Protein AF-A0A7Y8LGG7-F1 (afdb_monomer)

Radius of gyration: 22.09 Å; Cα contacts (8 Å, |Δi|>4): 119; chains: 1; bounding box: 55×35×47 Å

Secondary structure (DSSP, 8-state):
---SHHHHHHHHHHHHHHHHHHHHHHHHHTT--TT-HHHHHHHHHHHHHHHTGGGTTS--GGGS--------HHHHHHHHHHH-THHHHTT-EEEEEEETTTTEEEEEEEETTEEEEEEEEHHHHHHHHTTSSHHHHHHHHHHHHHHHHHHTT-

Solvent-accessible surface area (backbone atoms only — not comparable to full-atom values): 9074 Å² total; per-residue (Å²): 140,91,88,66,69,68,62,56,53,53,54,52,52,54,52,53,51,52,25,52,53,43,15,51,51,45,36,57,75,66,69,61,59,82,92,39,64,66,59,29,40,55,53,20,43,52,54,51,51,60,72,49,52,90,51,86,82,65,69,56,84,94,52,71,62,86,60,83,72,82,70,46,69,66,56,55,48,50,51,51,46,70,76,42,50,61,44,63,77,67,67,38,47,76,48,71,46,81,38,76,93,76,52,22,32,41,38,35,42,34,48,93,94,48,72,52,77,50,79,42,44,52,70,52,49,60,38,24,78,73,70,69,51,39,61,65,59,48,50,53,53,51,52,53,52,54,58,45,62,60,58,78,72,108

pLDDT: mean 78.54, std 16.61, range [35.06, 95.69]

Structure (mmCIF, N/CA/C/O backbone):
data_AF-A0A7Y8LGG7-F1
#
_entry.id   AF-A0A7Y8LGG7-F1
#
loop_
_atom_site.group_PDB
_atom_site.id
_atom_site.type_symbol
_atom_site.label_atom_id
_atom_site.label_alt_id
_atom_site.label_comp_id
_atom_site.label_asym_id
_atom_site.label_entity_id
_atom_site.label_seq_id
_atom_site.pdbx_PDB_ins_code
_atom_site.Cartn_x
_atom_site.Cartn_y
_atom_site.Cartn_z
_atom_site.occupancy
_atom_site.B_iso_or_equiv
_atom_site.auth_seq_id
_atom_site.auth_comp_id
_atom_site.auth_asym_id
_atom_site.auth_atom_id
_atom_site.pdbx_PDB_model_num
ATOM 1 N N . MET A 1 1 ? 29.308 -13.283 16.057 1.00 35.06 1 MET A N 1
ATOM 2 C CA . MET A 1 1 ? 30.108 -12.733 14.935 1.00 35.06 1 MET A CA 1
ATOM 3 C C . MET A 1 1 ? 29.172 -12.112 13.875 1.00 35.06 1 MET A C 1
ATOM 5 O O . MET A 1 1 ? 28.592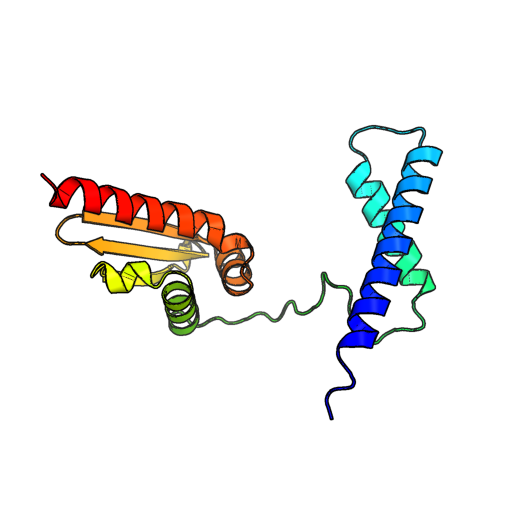 -12.848 13.094 1.00 35.06 1 MET A O 1
ATOM 9 N N . LYS A 1 2 ? 28.933 -10.785 13.860 1.00 48.00 2 LYS A N 1
ATOM 10 C CA . LYS A 1 2 ? 28.035 -10.099 12.888 1.00 48.00 2 LYS A CA 1
ATOM 11 C C . LYS A 1 2 ? 28.842 -9.250 11.882 1.00 48.00 2 LYS A C 1
ATOM 13 O O . LYS A 1 2 ? 28.799 -8.029 11.944 1.00 48.00 2 LYS A O 1
ATOM 18 N N . LYS A 1 3 ? 29.599 -9.871 10.968 1.00 44.81 3 LYS A N 1
ATOM 19 C CA . LYS A 1 3 ? 30.492 -9.159 10.015 1.00 44.81 3 LYS A CA 1
ATOM 20 C C . LYS A 1 3 ? 30.048 -9.203 8.533 1.00 44.81 3 LYS A C 1
ATOM 22 O O . LYS A 1 3 ? 30.873 -9.009 7.655 1.00 44.81 3 LYS A O 1
ATOM 27 N N . GLY A 1 4 ? 28.761 -9.435 8.237 1.00 47.91 4 GLY A N 1
ATOM 28 C CA . GLY A 1 4 ? 28.276 -9.599 6.846 1.00 47.91 4 GLY A CA 1
ATOM 29 C C . GLY A 1 4 ? 27.360 -8.500 6.282 1.00 47.91 4 GLY A C 1
ATOM 30 O O . GLY A 1 4 ? 27.307 -8.314 5.073 1.00 47.91 4 GLY A O 1
ATOM 31 N N . LYS A 1 5 ? 26.630 -7.750 7.122 1.00 46.19 5 LYS A N 1
ATOM 32 C CA . LYS A 1 5 ? 25.581 -6.820 6.641 1.00 46.19 5 LYS A CA 1
ATOM 33 C C . LYS A 1 5 ? 26.113 -5.456 6.166 1.00 46.19 5 LYS A C 1
ATOM 35 O O . LYS A 1 5 ? 25.501 -4.839 5.306 1.00 46.19 5 LYS A O 1
ATOM 40 N N . SER A 1 6 ? 27.257 -5.002 6.686 1.00 53.94 6 SER A N 1
ATOM 41 C CA . SER A 1 6 ? 27.814 -3.661 6.410 1.00 53.94 6 SER A CA 1
ATOM 42 C C . SER A 1 6 ? 28.443 -3.529 5.010 1.00 53.94 6 SER A C 1
ATOM 44 O O . SER A 1 6 ? 28.277 -2.513 4.338 1.00 53.94 6 SER A O 1
ATOM 46 N N . SER A 1 7 ? 29.104 -4.579 4.513 1.00 57.44 7 SER A N 1
ATOM 47 C CA . SER A 1 7 ? 29.771 -4.575 3.201 1.00 57.44 7 SER A CA 1
ATOM 48 C C . SER A 1 7 ? 28.789 -4.597 2.024 1.00 57.44 7 SER A C 1
ATOM 50 O O . SER A 1 7 ? 29.027 -3.947 1.009 1.00 57.44 7 SER A O 1
ATOM 52 N N . ILE A 1 8 ? 27.664 -5.299 2.174 1.00 57.19 8 ILE A N 1
ATOM 53 C CA . ILE A 1 8 ? 26.613 -5.395 1.151 1.00 57.19 8 ILE A CA 1
ATOM 54 C C . ILE A 1 8 ? 25.903 -4.047 0.971 1.00 57.19 8 ILE A C 1
ATOM 56 O O . ILE A 1 8 ? 25.657 -3.630 -0.158 1.00 57.19 8 ILE A O 1
ATOM 60 N N . VAL A 1 9 ? 25.617 -3.339 2.071 1.00 58.78 9 VAL A N 1
ATOM 61 C CA . VAL A 1 9 ? 24.985 -2.009 2.026 1.00 58.78 9 VAL A CA 1
ATOM 62 C C . VAL A 1 9 ? 25.894 -0.998 1.326 1.00 58.78 9 VAL A C 1
ATOM 64 O O . VAL A 1 9 ? 25.429 -0.286 0.441 1.00 58.78 9 VAL A O 1
ATOM 67 N N . ARG A 1 10 ? 27.198 -0.990 1.644 1.00 60.66 10 ARG A N 1
ATOM 68 C CA . ARG A 1 10 ? 28.176 -0.127 0.958 1.00 60.66 10 ARG A CA 1
ATOM 69 C C . ARG A 1 10 ? 28.253 -0.410 -0.541 1.00 60.66 10 ARG A C 1
ATOM 71 O O . ARG A 1 10 ? 28.208 0.523 -1.327 1.00 60.66 10 ARG A O 1
ATOM 78 N N . ARG A 1 11 ? 28.296 -1.684 -0.942 1.00 66.25 11 ARG A N 1
ATOM 79 C CA . ARG A 1 11 ? 28.324 -2.072 -2.362 1.00 66.25 11 ARG A CA 1
ATOM 80 C C . ARG A 1 11 ? 27.051 -1.662 -3.111 1.00 66.25 11 ARG A C 1
ATOM 82 O O . ARG A 1 11 ? 27.116 -1.261 -4.263 1.00 66.25 11 ARG A O 1
ATOM 89 N N . ARG A 1 12 ? 25.887 -1.739 -2.462 1.00 64.38 12 ARG A N 1
ATOM 90 C CA . ARG A 1 12 ? 24.621 -1.274 -3.050 1.00 64.38 12 ARG A CA 1
ATOM 91 C C . ARG A 1 12 ? 24.593 0.246 -3.223 1.00 64.38 12 ARG A C 1
ATOM 93 O O . ARG A 1 12 ? 24.078 0.726 -4.226 1.00 64.38 12 ARG A O 1
ATOM 100 N N . MET A 1 13 ? 25.147 0.982 -2.261 1.00 66.88 13 MET A N 1
ATOM 101 C CA . MET A 1 13 ? 25.302 2.433 -2.363 1.00 66.88 13 MET A CA 1
ATOM 102 C C . MET A 1 13 ? 26.239 2.813 -3.521 1.00 66.88 13 MET A C 1
ATOM 104 O O . MET A 1 13 ? 25.927 3.732 -4.264 1.00 66.88 13 MET A O 1
ATOM 108 N N . ASP A 1 14 ? 27.314 2.049 -3.731 1.00 80.12 14 ASP A N 1
ATOM 109 C CA . ASP A 1 14 ? 28.268 2.235 -4.834 1.00 80.12 14 ASP A CA 1
ATOM 110 C C . ASP A 1 14 ? 27.619 2.062 -6.223 1.00 80.12 14 ASP A C 1
ATOM 112 O O . ASP A 1 14 ? 27.733 2.934 -7.080 1.00 80.12 14 ASP A O 1
ATOM 116 N N . ILE A 1 15 ? 26.818 1.005 -6.409 1.00 84.81 15 ILE A N 1
ATOM 117 C CA . ILE A 1 15 ? 26.086 0.764 -7.668 1.00 84.81 15 ILE A CA 1
ATOM 118 C C . ILE A 1 15 ? 25.059 1.870 -7.941 1.00 84.81 15 ILE A C 1
ATOM 120 O O . ILE A 1 15 ? 24.983 2.386 -9.053 1.00 84.81 15 ILE A O 1
ATOM 124 N N . ASN A 1 16 ? 24.277 2.263 -6.933 1.00 85.25 16 ASN A N 1
ATOM 125 C CA . ASN A 1 16 ? 23.279 3.325 -7.094 1.00 85.25 16 ASN A CA 1
ATOM 126 C C . ASN A 1 16 ? 23.921 4.673 -7.457 1.00 85.25 16 ASN A C 1
ATOM 128 O O . ASN A 1 16 ? 23.350 5.440 -8.236 1.00 85.25 16 ASN A O 1
ATOM 132 N N . ASN A 1 17 ? 25.108 4.954 -6.918 1.00 89.44 17 ASN A N 1
ATOM 133 C CA . ASN A 1 17 ? 25.862 6.155 -7.259 1.00 89.44 17 ASN A CA 1
ATOM 134 C C . ASN A 1 17 ? 26.335 6.114 -8.720 1.00 89.44 17 ASN A C 1
ATOM 136 O O . ASN A 1 17 ? 26.236 7.125 -9.416 1.00 89.44 17 ASN A O 1
ATOM 140 N N . GLU A 1 18 ? 26.789 4.956 -9.213 1.00 90.38 18 GLU A N 1
ATOM 141 C CA . GLU A 1 18 ? 27.185 4.791 -10.618 1.00 90.38 18 GLU A CA 1
ATOM 142 C C . GLU A 1 18 ? 25.992 4.950 -11.573 1.00 90.38 18 GLU A C 1
ATOM 144 O O . GLU A 1 18 ? 26.107 5.653 -12.578 1.00 90.38 18 GLU A O 1
ATOM 149 N N . ILE A 1 19 ? 24.831 4.372 -11.234 1.00 92.00 19 ILE A N 1
ATOM 150 C CA . ILE A 1 19 ? 23.587 4.535 -12.008 1.00 92.00 19 ILE A CA 1
ATOM 151 C C . ILE A 1 19 ? 23.200 6.011 -12.073 1.00 92.00 19 ILE A C 1
ATOM 153 O O . ILE A 1 19 ? 22.979 6.533 -13.161 1.00 92.00 19 ILE A O 1
ATOM 157 N N . THR A 1 20 ? 23.188 6.697 -10.928 1.00 93.12 20 THR A N 1
ATOM 158 C CA . THR A 1 20 ? 22.857 8.129 -10.854 1.00 93.12 20 THR A CA 1
ATOM 159 C C . THR A 1 20 ? 23.777 8.960 -11.746 1.00 93.12 20 THR A C 1
ATOM 161 O O . THR A 1 20 ? 23.304 9.770 -12.542 1.00 93.12 20 THR A O 1
ATOM 164 N N . LYS A 1 21 ? 25.095 8.738 -11.656 1.00 95.06 21 LYS A N 1
ATOM 165 C CA . LYS A 1 21 ? 26.075 9.464 -12.471 1.00 95.06 21 LYS A CA 1
ATOM 166 C C . LYS A 1 21 ? 25.854 9.216 -13.963 1.00 95.06 21 LYS A C 1
ATOM 168 O O . LYS A 1 21 ? 25.856 10.157 -14.750 1.00 95.06 21 LYS A O 1
ATOM 173 N N . MET A 1 22 ? 25.631 7.965 -14.354 1.00 95.00 22 MET A N 1
ATOM 174 C CA . MET A 1 22 ? 25.427 7.614 -15.755 1.00 95.00 22 MET A CA 1
ATOM 175 C C . MET A 1 22 ? 24.096 8.137 -16.308 1.00 95.00 22 MET A C 1
ATOM 177 O O . MET A 1 22 ? 24.061 8.598 -17.446 1.00 95.00 22 MET A O 1
ATOM 181 N N . ALA A 1 23 ? 23.022 8.117 -15.517 1.00 95.38 23 ALA A N 1
ATOM 182 C CA . ALA A 1 23 ? 21.732 8.685 -15.904 1.00 95.38 23 ALA A CA 1
ATOM 183 C C . ALA A 1 23 ? 21.848 10.196 -16.153 1.00 95.38 23 ALA A C 1
ATOM 185 O O . ALA A 1 23 ? 21.321 10.702 -17.143 1.00 95.38 23 ALA A O 1
ATOM 186 N N . TYR A 1 24 ? 22.608 10.898 -15.307 1.00 94.81 24 TYR A N 1
ATOM 187 C CA . TYR A 1 24 ? 22.896 12.319 -15.484 1.00 94.81 24 TYR A CA 1
ATOM 188 C C . TYR A 1 24 ? 23.701 12.593 -16.765 1.00 94.81 24 TYR A C 1
ATOM 190 O O . TYR A 1 24 ? 23.347 13.472 -17.546 1.00 94.81 24 TYR A O 1
ATOM 198 N N . GLU A 1 25 ? 24.732 11.794 -17.050 1.00 95.50 25 GLU A N 1
ATOM 199 C CA . GLU A 1 25 ? 25.496 11.915 -18.299 1.00 95.50 25 GLU A CA 1
ATOM 200 C C . GLU A 1 25 ? 24.630 11.671 -19.548 1.00 95.50 25 GLU A C 1
ATOM 202 O O . GLU A 1 25 ? 24.812 12.343 -20.566 1.00 95.50 25 GLU A O 1
ATOM 207 N N . LEU A 1 26 ? 23.690 10.718 -19.496 1.00 95.56 26 LEU A N 1
ATOM 208 C CA . LEU A 1 26 ? 22.735 10.468 -20.583 1.00 95.56 26 LEU A CA 1
ATOM 209 C C . LEU A 1 26 ? 21.781 11.648 -20.771 1.00 95.56 26 LEU A C 1
ATOM 211 O O . LEU A 1 26 ? 21.567 12.082 -21.904 1.00 95.56 26 LEU A O 1
ATOM 215 N N . TYR A 1 27 ? 21.276 12.214 -19.675 1.00 95.44 27 TYR A N 1
ATOM 216 C CA . TYR A 1 27 ? 20.450 13.416 -19.702 1.00 95.44 27 TYR A CA 1
ATOM 217 C C . TYR A 1 27 ? 21.182 14.587 -20.370 1.00 95.44 27 TYR A C 1
ATOM 219 O O . TYR A 1 27 ? 20.651 15.180 -21.312 1.00 95.44 27 TYR A O 1
ATOM 227 N N . GLU A 1 28 ? 22.430 14.864 -19.986 1.00 95.69 28 GLU A N 1
ATOM 228 C CA . GLU A 1 28 ? 23.222 15.937 -20.598 1.00 95.69 28 GLU A CA 1
ATOM 229 C C . GLU A 1 28 ? 23.519 15.684 -22.079 1.00 95.69 28 GLU A C 1
ATOM 231 O O . GLU A 1 28 ? 23.303 16.571 -22.904 1.00 95.69 28 GLU A O 1
ATOM 236 N N . LYS A 1 29 ? 23.939 14.467 -22.446 1.00 94.94 29 LYS A N 1
ATOM 237 C CA . LYS A 1 29 ? 24.217 14.102 -23.848 1.00 94.94 29 LYS A CA 1
ATOM 238 C C . LYS A 1 29 ? 22.976 14.134 -24.730 1.00 94.94 29 LYS A C 1
ATOM 240 O O . LYS A 1 29 ? 23.089 14.407 -25.920 1.00 94.94 29 LYS A O 1
ATOM 245 N N . SER A 1 30 ? 21.804 13.869 -24.157 1.00 89.38 30 SER A N 1
ATOM 246 C CA . SER A 1 30 ? 20.529 13.965 -24.868 1.00 89.38 30 SER A CA 1
ATOM 247 C C . SER A 1 30 ? 20.067 15.406 -25.103 1.00 89.38 30 SER A C 1
ATOM 249 O O . SER A 1 30 ? 19.066 15.605 -25.780 1.00 89.38 30 SER A O 1
ATOM 251 N N . GLY A 1 31 ? 20.779 16.406 -24.570 1.00 94.19 31 GLY A N 1
ATOM 252 C CA . GLY A 1 31 ? 20.385 17.810 -24.665 1.00 94.19 31 GLY A CA 1
ATOM 253 C C . GLY A 1 31 ? 19.378 18.232 -23.598 1.00 94.19 31 GLY A C 1
ATOM 254 O O . GLY A 1 31 ? 18.676 19.217 -23.796 1.00 94.19 31 GLY A O 1
ATOM 255 N N . ARG A 1 32 ? 19.318 17.513 -22.468 1.00 92.94 32 ARG A N 1
ATOM 256 C CA . ARG A 1 32 ? 18.456 17.830 -21.320 1.00 92.94 32 ARG A CA 1
ATOM 257 C C . ARG A 1 32 ? 16.960 17.851 -21.661 1.00 92.94 32 ARG A C 1
ATOM 259 O O . ARG A 1 32 ? 16.232 18.754 -21.266 1.00 92.94 32 ARG A O 1
ATOM 266 N N . ILE A 1 33 ? 16.512 16.856 -22.425 1.00 91.94 33 ILE A N 1
ATOM 267 C CA . ILE A 1 33 ? 15.104 16.724 -22.818 1.00 91.94 33 ILE A CA 1
ATOM 268 C C . ILE A 1 33 ? 14.264 16.381 -21.581 1.00 91.94 33 ILE A C 1
ATOM 270 O O . ILE A 1 33 ? 14.500 15.356 -20.938 1.00 91.94 33 ILE A O 1
ATOM 274 N N . GLU A 1 34 ? 13.271 17.216 -21.273 1.00 86.56 34 GLU A N 1
ATOM 275 C CA . GLU A 1 34 ? 12.341 16.987 -20.163 1.00 86.56 34 GLU A CA 1
ATOM 276 C C . GLU A 1 34 ? 11.469 15.737 -20.378 1.00 86.56 34 GLU A C 1
ATOM 278 O O . GLU A 1 34 ? 11.112 15.383 -21.503 1.00 86.56 34 GLU A O 1
ATOM 283 N N . GLY A 1 35 ? 11.121 15.052 -19.283 1.00 90.19 35 GLY A N 1
ATOM 284 C CA . GLY A 1 35 ? 10.249 13.870 -19.300 1.00 90.19 35 GLY A CA 1
ATOM 285 C C . GLY A 1 35 ? 10.947 12.560 -19.681 1.00 90.19 35 GLY A C 1
ATOM 286 O O . GLY A 1 35 ? 10.310 11.509 -19.685 1.00 90.19 35 GLY A O 1
ATOM 287 N N . ARG A 1 36 ? 12.255 12.598 -19.963 1.00 89.25 36 ARG A N 1
ATOM 288 C CA . ARG A 1 36 ? 13.096 11.428 -20.282 1.00 89.25 36 ARG A CA 1
ATOM 289 C C . ARG A 1 36 ? 13.872 10.891 -19.081 1.00 89.25 36 ARG A C 1
ATOM 291 O O . ARG A 1 36 ? 14.681 9.981 -19.235 1.00 89.25 36 ARG A O 1
ATOM 298 N N . ASP A 1 37 ? 13.649 11.438 -17.890 1.00 89.12 37 ASP A N 1
ATOM 299 C CA . ASP A 1 37 ? 14.383 11.083 -16.672 1.00 89.12 37 ASP A CA 1
ATOM 300 C C . ASP A 1 37 ? 14.296 9.586 -16.362 1.00 89.12 37 ASP A C 1
ATOM 302 O O . ASP A 1 37 ? 15.306 8.951 -16.055 1.00 89.12 37 ASP A O 1
ATOM 306 N N . LEU A 1 38 ? 13.101 9.004 -16.520 1.00 88.69 38 LEU A N 1
ATOM 307 C CA . LEU A 1 38 ? 12.885 7.573 -16.324 1.00 88.69 38 LEU A CA 1
ATOM 308 C C . LEU A 1 38 ? 13.631 6.735 -17.372 1.00 88.69 38 LEU A C 1
ATOM 310 O O . LEU A 1 38 ? 14.280 5.756 -17.013 1.00 88.69 38 LEU A O 1
ATOM 314 N N . ASP A 1 39 ? 13.592 7.130 -18.644 1.00 91.44 39 ASP A N 1
ATOM 315 C CA . ASP A 1 39 ? 14.270 6.402 -19.725 1.00 91.44 39 ASP A CA 1
ATOM 316 C C . ASP A 1 39 ? 15.795 6.448 -19.565 1.00 91.44 39 ASP A C 1
ATOM 318 O O . ASP A 1 39 ? 16.465 5.417 -19.645 1.00 91.44 39 ASP A O 1
ATOM 322 N N . ASN A 1 40 ? 16.341 7.629 -19.259 1.00 93.12 40 ASN A N 1
ATOM 323 C CA . ASN A 1 40 ? 17.767 7.822 -18.998 1.00 93.12 40 ASN A CA 1
ATOM 324 C C . ASN A 1 40 ? 18.222 6.997 -17.784 1.00 93.12 40 ASN A C 1
ATOM 326 O O . ASN A 1 40 ? 19.301 6.400 -17.804 1.00 93.12 40 ASN A O 1
ATOM 330 N N . TRP A 1 41 ? 17.391 6.920 -16.740 1.00 92.88 41 TRP A N 1
ATOM 331 C CA . TRP A 1 41 ? 17.654 6.088 -15.569 1.00 92.88 41 TRP A CA 1
ATOM 332 C C . TRP A 1 41 ? 17.668 4.593 -15.906 1.00 92.88 41 TRP A C 1
ATOM 334 O O . TRP A 1 41 ? 18.592 3.882 -15.509 1.00 92.88 41 TRP A O 1
ATOM 344 N N . LEU A 1 42 ? 16.676 4.104 -16.655 1.00 92.31 42 LEU A N 1
ATOM 345 C CA . LEU A 1 42 ? 16.581 2.691 -17.037 1.00 92.31 42 LEU A CA 1
ATOM 346 C C . LEU A 1 42 ? 17.731 2.269 -17.962 1.00 92.31 42 LEU A C 1
ATOM 348 O O . LEU A 1 42 ? 18.281 1.174 -17.822 1.00 92.31 42 LEU A O 1
ATOM 352 N N . GLU A 1 43 ? 18.140 3.142 -18.882 1.00 93.81 43 GLU A N 1
ATOM 353 C CA . GLU A 1 43 ? 19.293 2.897 -19.744 1.00 93.81 43 GLU A CA 1
ATOM 354 C C . GLU A 1 43 ? 20.605 2.854 -18.944 1.00 93.81 43 GLU A C 1
ATOM 356 O O . GLU A 1 43 ? 21.436 1.963 -19.161 1.00 93.81 43 GLU A O 1
ATOM 361 N N . ALA A 1 44 ? 20.784 3.772 -17.990 1.00 94.31 44 ALA A N 1
ATOM 362 C CA . ALA A 1 44 ? 21.925 3.771 -17.081 1.00 94.31 44 ALA A CA 1
ATOM 363 C C . ALA A 1 44 ? 21.973 2.501 -16.223 1.00 94.31 44 ALA A C 1
ATOM 365 O O . ALA A 1 44 ? 23.020 1.861 -16.129 1.00 94.31 44 ALA A O 1
ATOM 366 N N . GLU A 1 45 ? 20.839 2.092 -15.649 1.00 91.88 45 GLU A N 1
ATOM 367 C CA . GLU A 1 45 ? 20.732 0.861 -14.866 1.00 91.88 45 GLU A CA 1
ATOM 368 C C . GLU A 1 45 ? 21.160 -0.356 -15.694 1.00 91.88 45 GLU A C 1
ATOM 370 O O . GLU A 1 45 ? 22.010 -1.132 -15.252 1.00 91.88 45 GLU A O 1
ATOM 375 N N . LYS A 1 46 ? 20.655 -0.490 -16.927 1.00 91.44 46 LYS A N 1
ATOM 376 C CA . LYS A 1 46 ? 21.036 -1.577 -17.837 1.00 91.44 46 LYS A CA 1
ATOM 377 C C . LYS A 1 46 ? 22.549 -1.614 -18.077 1.00 91.44 46 LYS A C 1
ATOM 379 O O . LYS A 1 46 ? 23.172 -2.660 -17.899 1.00 91.44 46 LYS A O 1
ATOM 384 N N . LYS A 1 47 ? 23.149 -0.473 -18.423 1.00 90.69 47 LYS A N 1
ATOM 385 C CA . LYS A 1 47 ? 24.586 -0.354 -18.723 1.00 90.69 47 LYS A CA 1
ATOM 386 C C . LYS A 1 47 ? 25.473 -0.634 -17.506 1.00 90.69 47 LYS A C 1
ATOM 388 O O . LYS A 1 47 ? 26.496 -1.306 -17.638 1.00 90.69 47 LYS A O 1
ATOM 393 N N . VAL A 1 48 ? 25.102 -0.149 -16.319 1.00 89.25 48 VAL A N 1
ATOM 394 C CA . VAL A 1 48 ? 25.844 -0.421 -15.075 1.00 89.25 48 VAL A CA 1
ATOM 395 C C . VAL A 1 48 ? 25.739 -1.902 -14.707 1.00 89.25 48 VAL A C 1
ATOM 397 O O . VAL A 1 48 ? 26.751 -2.542 -14.427 1.00 89.25 48 VAL A O 1
ATOM 400 N N . LEU A 1 49 ? 24.549 -2.500 -14.781 1.00 83.00 49 LEU A N 1
ATOM 401 C CA . LEU A 1 49 ? 24.364 -3.925 -14.489 1.00 83.00 49 LEU A CA 1
ATOM 402 C C . LEU A 1 49 ? 25.116 -4.836 -15.473 1.00 83.00 49 LEU A C 1
ATOM 404 O O . LEU A 1 49 ? 25.642 -5.871 -15.059 1.00 83.00 49 LEU A O 1
ATOM 408 N N . GLU A 1 50 ? 25.222 -4.453 -16.748 1.00 84.81 50 GLU A N 1
ATOM 409 C CA . GLU A 1 50 ? 26.040 -5.153 -17.748 1.00 84.81 50 GLU A CA 1
ATOM 410 C C . GLU A 1 50 ? 27.537 -5.128 -17.387 1.00 84.81 50 GLU A C 1
ATOM 412 O O . GLU A 1 50 ? 28.200 -6.164 -17.469 1.00 84.81 50 GLU A O 1
ATOM 417 N N . ARG A 1 51 ? 28.071 -3.997 -16.901 1.00 81.19 51 ARG A N 1
ATOM 418 C CA . ARG A 1 51 ? 29.473 -3.883 -16.438 1.00 81.19 51 ARG A CA 1
ATOM 419 C C . ARG A 1 51 ? 29.748 -4.694 -15.177 1.00 81.19 51 ARG A C 1
ATOM 421 O O . ARG A 1 51 ? 30.809 -5.296 -15.038 1.00 81.19 51 ARG A O 1
ATOM 428 N N . HIS A 1 52 ? 28.774 -4.751 -14.274 1.00 73.94 52 HIS A N 1
ATOM 429 C CA . HIS A 1 52 ? 28.857 -5.515 -13.028 1.00 73.94 52 HIS A CA 1
ATOM 430 C C . HIS A 1 52 ? 28.424 -6.985 -13.193 1.00 73.94 52 HIS A C 1
ATOM 432 O O . HIS A 1 52 ? 28.282 -7.701 -12.200 1.00 73.94 52 HIS A O 1
ATOM 438 N N . SER A 1 53 ? 28.262 -7.479 -14.430 1.00 63.72 53 SER A N 1
ATOM 439 C CA . SER A 1 53 ? 27.790 -8.840 -14.750 1.00 63.72 53 SER A CA 1
ATOM 440 C C . SER A 1 53 ? 28.720 -9.982 -14.303 1.00 63.72 53 SER A C 1
ATOM 442 O O . SER A 1 53 ? 28.287 -11.136 -14.236 1.00 63.72 53 SER A O 1
ATOM 444 N N . SER A 1 54 ? 29.939 -9.677 -13.847 1.00 52.25 54 SER A N 1
ATOM 445 C CA . SER A 1 54 ? 30.788 -10.598 -13.069 1.00 52.25 54 SER A CA 1
ATOM 446 C C . SER A 1 54 ? 30.213 -10.921 -11.675 1.00 52.25 54 SER A C 1
ATOM 448 O O . SER A 1 54 ? 30.661 -11.851 -11.009 1.00 52.25 54 SER A O 1
ATOM 450 N N . MET A 1 55 ? 29.178 -10.204 -11.226 1.00 54.66 55 MET A N 1
ATOM 451 C CA . MET A 1 55 ? 28.380 -10.489 -10.031 1.00 54.66 55 MET A CA 1
ATOM 452 C C . MET A 1 55 ? 26.992 -11.046 -10.394 1.00 54.66 55 MET A C 1
ATOM 454 O O . MET A 1 55 ? 25.967 -10.580 -9.900 1.00 54.66 55 MET A O 1
ATOM 458 N N . LYS A 1 56 ? 26.929 -12.136 -11.172 1.00 49.69 56 LYS A N 1
ATOM 459 C CA . LYS A 1 56 ? 25.724 -12.994 -11.303 1.00 49.69 56 LYS A CA 1
ATOM 460 C C . LYS A 1 56 ? 25.360 -13.746 -10.001 1.00 49.69 56 LYS A C 1
ATOM 462 O O . LYS A 1 56 ? 25.087 -14.942 -10.009 1.00 49.69 56 LYS A O 1
ATOM 4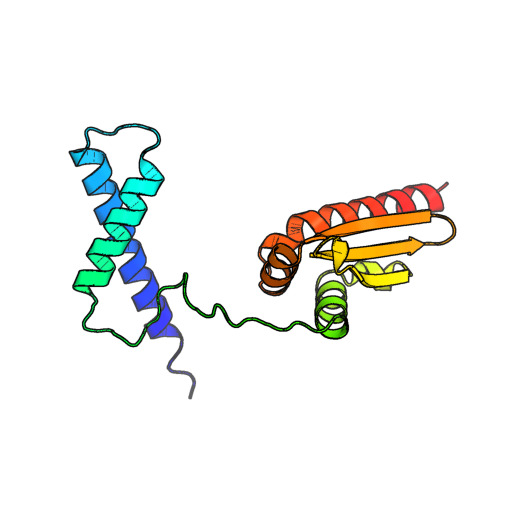67 N N . ARG A 1 57 ? 25.338 -13.058 -8.854 1.00 48.94 57 ARG A N 1
ATOM 468 C CA . ARG A 1 57 ? 24.732 -13.529 -7.590 1.00 48.94 57 ARG A CA 1
ATOM 469 C C . ARG A 1 57 ? 24.042 -12.428 -6.783 1.00 48.94 57 ARG A C 1
ATOM 471 O O . ARG A 1 57 ? 23.698 -12.656 -5.628 1.00 48.94 57 ARG A O 1
ATOM 478 N N . ILE A 1 58 ? 23.789 -11.258 -7.365 1.00 55.31 58 ILE A N 1
ATOM 479 C CA . ILE A 1 58 ? 22.878 -10.284 -6.763 1.00 55.31 58 ILE A CA 1
ATOM 480 C C . ILE A 1 58 ? 21.798 -10.011 -7.799 1.00 55.31 58 ILE A C 1
ATOM 482 O O . ILE A 1 58 ? 22.017 -9.322 -8.788 1.00 55.31 58 ILE A O 1
ATOM 486 N N . LYS A 1 59 ? 20.649 -10.663 -7.600 1.00 47.09 59 LYS A N 1
ATOM 487 C CA . LYS A 1 59 ? 19.452 -10.451 -8.413 1.00 47.09 59 LYS A CA 1
ATOM 488 C C . LYS A 1 59 ? 19.085 -8.955 -8.353 1.00 47.09 59 LYS A C 1
ATOM 490 O O . LYS A 1 59 ? 19.132 -8.406 -7.247 1.00 47.09 59 LYS A O 1
ATOM 495 N N . PRO A 1 60 ? 18.749 -8.297 -9.483 1.00 44.31 60 PRO A N 1
ATOM 496 C CA . PRO A 1 60 ? 18.336 -6.893 -9.493 1.00 44.31 60 PRO A CA 1
ATOM 497 C C . PRO A 1 60 ? 17.241 -6.651 -8.454 1.00 44.31 60 PRO A C 1
ATOM 499 O O . PRO A 1 60 ? 16.439 -7.548 -8.194 1.00 44.31 60 PRO A O 1
ATOM 502 N N . LEU A 1 61 ? 17.208 -5.467 -7.839 1.00 45.22 61 LEU A N 1
ATOM 503 C CA . LEU A 1 61 ? 16.278 -5.148 -6.747 1.00 45.22 61 LEU A CA 1
ATOM 504 C C . LEU A 1 61 ? 14.800 -5.276 -7.176 1.00 45.22 61 LEU A C 1
ATOM 506 O O . LEU A 1 61 ? 13.950 -5.595 -6.352 1.00 45.22 61 LEU A O 1
ATOM 510 N N . SER A 1 62 ? 14.528 -5.144 -8.478 1.00 47.41 62 SER A N 1
ATOM 511 C CA . SER A 1 62 ? 13.244 -5.427 -9.141 1.00 47.41 62 SER A CA 1
ATOM 512 C C . SER A 1 62 ? 12.908 -6.926 -9.278 1.00 47.41 62 SER A C 1
ATOM 514 O O . SER A 1 62 ? 11.804 -7.293 -9.672 1.00 47.41 62 SER A O 1
ATOM 516 N N . SER A 1 63 ? 13.843 -7.813 -8.930 1.00 45.31 63 SER A N 1
ATOM 517 C CA . SER A 1 63 ? 13.754 -9.280 -9.007 1.00 45.31 63 SER A CA 1
ATOM 518 C C . SER A 1 63 ? 14.163 -9.995 -7.708 1.00 45.31 63 SER A C 1
ATOM 520 O O . SER A 1 63 ? 14.340 -11.221 -7.696 1.00 45.31 63 SER A O 1
ATOM 522 N N . VAL A 1 64 ? 14.266 -9.265 -6.588 1.00 48.56 64 VAL A N 1
ATOM 523 C CA . VAL A 1 64 ? 14.144 -9.873 -5.256 1.00 48.56 64 VAL A CA 1
ATOM 524 C C . VAL A 1 64 ? 12.680 -10.299 -5.108 1.00 48.56 64 VAL A C 1
ATOM 526 O O . VAL A 1 64 ? 11.815 -9.548 -4.676 1.00 48.56 64 VAL A O 1
ATOM 529 N N . THR A 1 65 ? 12.449 -11.499 -5.635 1.00 36.47 65 THR A N 1
ATOM 530 C CA . THR A 1 65 ? 11.249 -12.331 -5.614 1.00 36.47 65 THR A CA 1
ATOM 531 C C . THR A 1 65 ? 9.955 -11.664 -6.133 1.00 36.47 65 THR A C 1
ATOM 533 O O . THR A 1 65 ? 9.145 -11.109 -5.394 1.00 36.47 65 THR A O 1
ATOM 536 N N . LYS A 1 66 ? 9.628 -11.942 -7.411 1.00 46.84 66 LYS A N 1
ATOM 537 C CA . LYS A 1 66 ? 8.289 -12.489 -7.718 1.00 46.84 66 LYS A CA 1
ATOM 538 C C . LYS A 1 66 ? 8.200 -13.887 -7.089 1.00 46.84 66 LYS A C 1
ATOM 540 O O . LYS A 1 66 ? 8.057 -14.889 -7.782 1.00 46.84 66 LYS A O 1
ATOM 545 N N . GLU A 1 67 ? 8.362 -13.985 -5.774 1.00 39.66 67 GLU A N 1
ATOM 546 C CA . GLU A 1 67 ? 7.693 -15.064 -5.071 1.00 39.66 67 GLU A CA 1
ATOM 547 C C . GLU A 1 67 ? 6.237 -14.710 -5.278 1.00 39.66 67 GLU A C 1
ATOM 549 O O . GLU A 1 67 ? 5.797 -13.633 -4.879 1.00 39.66 67 GLU A O 1
ATOM 554 N N . LYS A 1 68 ? 5.508 -15.572 -5.983 1.00 44.47 68 LYS A N 1
ATOM 555 C CA . LYS A 1 68 ? 4.070 -15.645 -5.779 1.00 44.47 68 LYS A CA 1
ATOM 556 C C . LYS A 1 68 ? 3.908 -15.938 -4.294 1.00 44.47 68 LYS A C 1
ATOM 558 O O . LYS A 1 68 ? 3.935 -17.099 -3.894 1.00 44.47 68 LYS A O 1
ATOM 563 N N . VAL A 1 69 ? 3.849 -14.895 -3.473 1.00 49.38 69 VAL A N 1
ATOM 564 C CA . VAL A 1 69 ? 3.537 -15.053 -2.068 1.00 49.38 69 VAL A CA 1
ATOM 565 C C . VAL A 1 69 ? 2.062 -15.402 -2.091 1.00 49.38 69 VAL A C 1
ATOM 567 O O . VAL A 1 69 ? 1.203 -14.554 -2.323 1.00 49.38 69 VAL A O 1
ATOM 570 N N . ASN A 1 70 ? 1.769 -16.696 -1.990 1.00 57.78 70 ASN A N 1
ATOM 571 C CA . ASN A 1 70 ? 0.409 -17.175 -1.835 1.00 57.78 70 ASN A CA 1
ATOM 572 C C . ASN A 1 70 ? -0.025 -16.838 -0.409 1.00 57.78 70 ASN A C 1
ATOM 574 O O . ASN A 1 70 ? -0.063 -17.697 0.467 1.00 57.78 70 ASN A O 1
ATOM 578 N N . ILE A 1 71 ? -0.243 -15.548 -0.176 1.00 65.06 71 ILE A N 1
ATOM 579 C CA . ILE A 1 71 ? -0.646 -15.003 1.105 1.00 65.06 71 ILE A CA 1
ATOM 580 C C . ILE A 1 71 ? -2.018 -15.564 1.417 1.00 65.06 71 ILE A C 1
ATOM 582 O O . ILE A 1 71 ? -2.998 -15.326 0.709 1.00 65.06 71 ILE A O 1
ATOM 586 N N . SER A 1 72 ? -2.079 -16.332 2.495 1.00 81.25 72 SER A N 1
ATOM 587 C CA . SER A 1 72 ? -3.356 -16.757 3.042 1.00 81.25 72 SER A CA 1
ATOM 588 C C . SER A 1 72 ? -4.121 -15.538 3.571 1.00 81.25 72 SER A C 1
ATOM 590 O O . SER A 1 72 ? -3.525 -14.585 4.077 1.00 81.25 72 SER A O 1
ATOM 592 N N . ASN A 1 73 ? -5.458 -15.579 3.527 1.00 83.75 73 ASN A N 1
ATOM 593 C CA . ASN A 1 73 ? -6.298 -14.533 4.131 1.00 83.75 73 ASN A CA 1
ATOM 594 C C . ASN A 1 73 ? -5.896 -14.251 5.592 1.00 83.75 73 ASN A C 1
ATOM 596 O O . ASN A 1 73 ? -5.924 -13.105 6.031 1.00 83.75 73 ASN A O 1
ATOM 600 N N . SER A 1 74 ? -5.512 -15.287 6.344 1.00 84.62 74 SER A N 1
ATOM 601 C CA . SER A 1 74 ? -5.047 -15.173 7.730 1.00 84.62 74 SER A CA 1
ATOM 602 C C . SER A 1 74 ? -3.745 -14.390 7.864 1.00 84.62 74 SER A C 1
ATOM 604 O O . SER A 1 74 ? -3.621 -13.572 8.770 1.00 84.62 74 SER A O 1
ATOM 606 N N . GLU A 1 75 ? -2.789 -14.604 6.966 1.00 85.38 75 GLU A N 1
ATOM 607 C CA . GLU A 1 75 ? -1.486 -13.942 7.016 1.00 85.38 75 GLU A CA 1
ATOM 608 C C . GLU A 1 75 ? -1.606 -12.451 6.694 1.00 85.38 75 GLU A C 1
ATOM 610 O O . GLU A 1 75 ? -1.114 -11.615 7.453 1.00 85.38 75 GLU A O 1
ATOM 615 N N . LEU A 1 76 ? -2.375 -12.104 5.653 1.00 86.38 76 LEU A N 1
ATOM 616 C CA . LEU A 1 76 ? -2.686 -10.708 5.332 1.00 86.38 76 LEU A CA 1
ATOM 617 C C . LEU A 1 76 ? -3.437 -10.027 6.473 1.00 86.38 76 LEU A C 1
ATOM 619 O O . LEU A 1 76 ? -3.102 -8.911 6.865 1.00 86.38 76 LEU A O 1
ATOM 623 N N . ARG A 1 77 ? -4.432 -10.716 7.042 1.00 89.62 77 ARG A N 1
ATOM 624 C CA . ARG A 1 77 ? -5.208 -10.208 8.173 1.00 89.62 77 ARG A CA 1
ATOM 625 C C . ARG A 1 77 ? -4.302 -9.887 9.359 1.00 89.62 77 ARG A C 1
ATOM 627 O O . ARG A 1 77 ? -4.399 -8.796 9.912 1.00 89.62 77 ARG A O 1
ATOM 634 N N . ASN A 1 78 ? -3.434 -10.820 9.741 1.00 89.00 78 ASN A N 1
ATOM 635 C CA . ASN A 1 78 ? -2.534 -10.642 10.875 1.00 89.00 78 ASN A CA 1
ATOM 636 C C . ASN A 1 78 ? -1.552 -9.499 10.626 1.00 89.00 78 ASN A C 1
ATOM 638 O O . ASN A 1 78 ? -1.344 -8.682 11.518 1.00 89.00 78 ASN A O 1
ATOM 642 N N . LYS A 1 79 ? -1.018 -9.388 9.405 1.00 86.25 79 LYS A N 1
ATOM 643 C CA . LYS A 1 79 ? -0.093 -8.307 9.073 1.00 86.25 79 LYS A CA 1
ATOM 644 C C . LYS A 1 79 ? -0.752 -6.932 9.133 1.00 86.25 79 LYS A C 1
ATOM 646 O O . LYS A 1 79 ? -0.155 -6.000 9.657 1.00 86.25 79 LYS A O 1
ATOM 651 N N . ILE A 1 80 ? -1.990 -6.805 8.650 1.00 87.19 80 ILE A N 1
ATOM 652 C CA . ILE A 1 80 ? -2.754 -5.552 8.752 1.00 87.19 80 ILE A CA 1
ATOM 653 C C . ILE A 1 80 ? -2.985 -5.186 10.225 1.00 87.19 80 ILE A C 1
ATOM 655 O O . ILE A 1 80 ? -2.794 -4.034 10.592 1.00 87.19 80 ILE A O 1
ATOM 659 N N . LEU A 1 81 ? -3.339 -6.145 11.085 1.00 89.31 81 LEU A N 1
ATOM 660 C CA . LEU A 1 81 ? -3.533 -5.874 12.517 1.00 89.31 81 LEU A CA 1
ATOM 661 C C . LEU A 1 81 ? -2.231 -5.510 13.248 1.00 89.31 81 LEU A C 1
ATOM 663 O O . LEU A 1 81 ? -2.262 -4.694 14.162 1.00 89.31 81 LEU A O 1
ATOM 667 N N . GLU A 1 82 ? -1.095 -6.078 12.837 1.00 87.25 82 GLU A N 1
ATOM 668 C CA . GLU A 1 82 ? 0.233 -5.708 13.348 1.00 87.25 82 GLU A CA 1
ATOM 669 C C . GLU A 1 82 ? 0.606 -4.267 12.962 1.00 87.25 82 GLU A C 1
ATOM 671 O O . GLU A 1 82 ? 1.142 -3.527 13.785 1.00 87.25 82 GLU A O 1
ATOM 676 N N . LEU A 1 83 ? 0.315 -3.866 11.720 1.00 84.00 83 LEU A N 1
ATOM 677 C CA . LEU A 1 83 ? 0.605 -2.524 11.204 1.00 84.00 83 LEU A CA 1
ATOM 678 C C . LEU A 1 83 ? -0.331 -1.451 11.769 1.00 84.00 83 LEU A C 1
ATOM 680 O O . LEU A 1 83 ? 0.105 -0.318 11.964 1.00 84.00 83 LEU A O 1
ATOM 684 N N . TYR A 1 84 ? -1.589 -1.810 12.031 1.00 87.88 84 TYR A N 1
ATOM 685 C CA . TYR A 1 84 ? -2.639 -0.905 12.502 1.00 87.88 84 TYR A CA 1
ATOM 686 C C . TYR A 1 84 ? -3.229 -1.385 13.838 1.00 87.88 84 TYR A C 1
ATOM 688 O O . TYR A 1 84 ? -4.413 -1.753 13.911 1.00 87.88 84 TYR A O 1
ATOM 696 N N . PRO A 1 85 ? -2.430 -1.410 14.923 1.00 89.94 85 PRO A N 1
ATOM 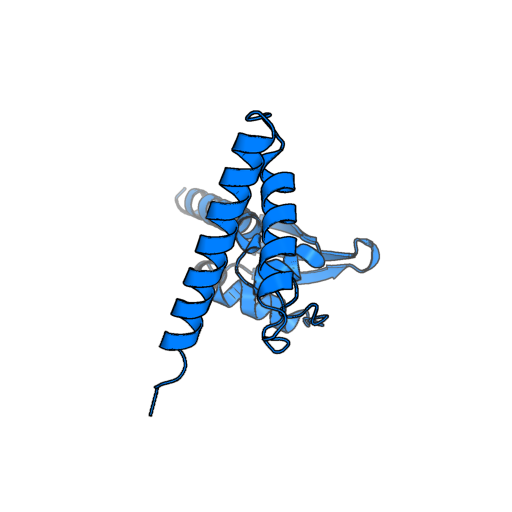697 C CA . PRO A 1 85 ? -2.881 -1.888 16.229 1.00 89.94 85 PRO A CA 1
ATOM 698 C C . PRO A 1 85 ? -4.043 -1.057 16.799 1.00 89.94 85 PRO A C 1
ATOM 700 O O . PRO A 1 85 ? -4.781 -1.526 17.668 1.00 89.94 85 PRO A O 1
ATOM 703 N N . GLU A 1 86 ? -4.245 0.171 16.317 1.00 87.88 86 GLU A N 1
ATOM 704 C CA . GLU A 1 86 ? -5.361 1.042 16.677 1.00 87.88 86 GLU A CA 1
ATOM 705 C C . GLU A 1 86 ? -6.736 0.448 16.352 1.00 87.88 86 GLU A C 1
ATOM 707 O O . GLU A 1 86 ? -7.698 0.759 17.054 1.00 87.88 86 GLU A O 1
ATOM 712 N N . ILE A 1 87 ? -6.836 -0.451 15.364 1.00 90.81 87 ILE A N 1
ATOM 713 C CA . ILE A 1 87 ? -8.075 -1.179 15.053 1.00 90.81 87 ILE A CA 1
ATOM 714 C C . ILE A 1 87 ? -8.516 -1.985 16.279 1.00 90.81 87 ILE A C 1
ATOM 716 O O . ILE A 1 87 ? -9.671 -1.916 16.698 1.00 90.81 87 ILE A O 1
ATOM 720 N N . GLN A 1 88 ? -7.577 -2.713 16.889 1.00 89.31 88 GLN A N 1
ATOM 721 C CA . GLN A 1 88 ? -7.855 -3.527 18.071 1.00 89.31 88 GLN A CA 1
ATOM 722 C C . GLN A 1 88 ? -8.059 -2.651 19.308 1.00 89.31 88 GLN A C 1
ATOM 724 O O . GLN A 1 88 ? -9.008 -2.866 20.057 1.00 89.31 88 GLN A O 1
ATOM 729 N N . LYS A 1 89 ? -7.216 -1.625 19.499 1.00 89.25 89 LYS A N 1
ATOM 730 C CA . LYS A 1 89 ? -7.328 -0.696 20.639 1.00 89.25 89 LYS A CA 1
ATOM 731 C C . LYS A 1 89 ? -8.663 0.050 20.664 1.00 89.25 89 LYS A C 1
ATOM 733 O O . LYS A 1 89 ? -9.178 0.331 21.738 1.00 89.25 89 LYS A O 1
ATOM 738 N N . SER A 1 90 ? -9.226 0.340 19.492 1.00 85.19 90 SER A N 1
ATOM 739 C CA . SER A 1 90 ? -10.498 1.060 19.349 1.00 85.19 90 SER A CA 1
ATOM 740 C C . SER A 1 90 ? -11.725 0.141 19.353 1.00 85.19 90 SER A C 1
ATOM 742 O O . SER A 1 90 ? -12.830 0.610 19.068 1.00 85.19 90 SER A O 1
ATOM 744 N N . ASN A 1 91 ? -11.539 -1.153 19.652 1.00 87.19 91 ASN A N 1
ATOM 745 C CA . ASN A 1 91 ? -12.574 -2.189 19.663 1.00 87.19 91 ASN A CA 1
ATOM 746 C C . ASN A 1 91 ? -13.361 -2.271 18.339 1.00 87.19 91 ASN A C 1
ATOM 748 O O . ASN A 1 91 ? -14.591 -2.337 18.324 1.00 87.19 91 ASN A O 1
ATOM 752 N N . ILE A 1 92 ? -12.644 -2.195 17.214 1.00 91.19 92 ILE A N 1
ATOM 753 C CA . ILE A 1 92 ? -13.215 -2.271 15.868 1.00 91.19 92 ILE A CA 1
ATOM 754 C C . ILE A 1 92 ? -13.142 -3.712 15.374 1.00 91.19 92 ILE A C 1
ATOM 756 O O . ILE A 1 92 ? -12.067 -4.312 15.297 1.00 91.19 92 ILE A O 1
ATOM 760 N N . ASP A 1 93 ? -14.284 -4.242 14.951 1.00 92.88 93 ASP A N 1
ATOM 761 C CA . ASP A 1 93 ? -14.361 -5.531 14.283 1.00 92.88 93 ASP A CA 1
ATOM 762 C C . ASP A 1 93 ? -13.709 -5.434 12.903 1.00 92.88 93 ASP A C 1
ATOM 764 O O . ASP A 1 93 ? -14.154 -4.679 12.033 1.00 92.88 93 ASP A O 1
ATOM 768 N N . PHE A 1 94 ? -12.681 -6.248 12.679 1.00 93.44 94 PHE A N 1
ATOM 769 C CA . PHE A 1 94 ? -11.976 -6.337 11.406 1.00 93.44 94 PHE A CA 1
ATOM 770 C C . PHE A 1 94 ? -12.194 -7.691 10.737 1.00 93.44 94 PHE A C 1
ATOM 772 O O . PHE A 1 94 ? -11.876 -8.749 11.297 1.00 93.44 94 PHE A O 1
ATOM 779 N N . SER A 1 95 ? -12.676 -7.654 9.496 1.00 92.69 95 SER A N 1
ATOM 780 C CA . SER A 1 95 ? -12.821 -8.833 8.647 1.00 92.69 95 SER A CA 1
ATOM 781 C C . SER A 1 95 ? -12.213 -8.608 7.268 1.00 92.69 95 SER A C 1
ATOM 783 O O . SER A 1 95 ? -12.294 -7.522 6.698 1.00 92.69 95 SER A O 1
ATOM 785 N N . LEU A 1 96 ? -11.605 -9.669 6.745 1.00 92.38 96 LEU A N 1
ATOM 786 C CA . LEU A 1 96 ? -10.920 -9.687 5.463 1.00 92.38 96 LEU A CA 1
ATOM 787 C C . LEU A 1 96 ? -11.366 -10.932 4.699 1.00 92.38 96 LEU A C 1
ATOM 789 O O . LEU A 1 96 ? -11.294 -12.040 5.237 1.00 92.38 96 LEU A O 1
ATOM 793 N N . ARG A 1 97 ? -11.845 -10.766 3.465 1.00 92.44 97 ARG A N 1
ATOM 794 C CA . ARG A 1 97 ? -12.269 -11.884 2.609 1.00 92.44 97 ARG A CA 1
ATOM 795 C C . ARG A 1 97 ? -11.821 -11.659 1.176 1.00 92.44 97 ARG A C 1
ATOM 797 O O . ARG A 1 97 ? -12.081 -10.601 0.621 1.00 92.44 97 ARG A O 1
ATOM 804 N N . PHE A 1 98 ? -11.200 -12.658 0.561 1.00 91.06 98 PHE A N 1
ATOM 805 C CA . PHE A 1 98 ? -10.880 -12.597 -0.861 1.00 91.06 98 PHE A CA 1
ATOM 806 C C . PHE A 1 98 ? -12.130 -12.838 -1.717 1.00 91.06 98 PHE A C 1
ATOM 808 O O . PHE A 1 98 ? -12.837 -13.829 -1.525 1.00 91.06 98 PHE A O 1
ATOM 815 N N . ASN A 1 99 ? -12.392 -11.942 -2.665 1.00 91.75 99 ASN A N 1
ATOM 816 C CA . ASN A 1 99 ? -13.420 -12.084 -3.685 1.00 91.75 99 ASN A CA 1
ATOM 817 C C . ASN A 1 99 ? -12.742 -12.449 -5.013 1.00 91.75 99 ASN A C 1
ATOM 819 O O . ASN A 1 99 ? -11.951 -11.668 -5.544 1.00 91.75 99 ASN A O 1
ATOM 823 N N . LYS A 1 100 ? -13.044 -13.647 -5.529 1.00 88.56 100 LYS A N 1
ATOM 824 C CA . LYS A 1 100 ? -12.435 -14.172 -6.760 1.00 88.56 100 LYS A CA 1
ATOM 825 C C . LYS A 1 100 ? -12.892 -13.408 -8.001 1.00 88.56 100 LYS A C 1
ATOM 827 O O . LYS A 1 100 ? -12.060 -13.136 -8.856 1.00 88.56 100 LYS A O 1
ATOM 832 N N . ASP A 1 101 ? -14.162 -13.018 -8.056 1.00 90.62 101 ASP A N 1
ATOM 833 C CA . ASP A 1 101 ? -14.760 -12.335 -9.212 1.00 90.62 101 ASP A CA 1
ATOM 834 C C . ASP A 1 101 ? -14.138 -10.952 -9.434 1.00 90.62 101 ASP A C 1
ATOM 836 O O . ASP A 1 101 ? -13.877 -10.543 -10.559 1.00 90.62 101 ASP A O 1
ATOM 840 N N . LYS A 1 102 ? -13.845 -10.248 -8.337 1.00 86.44 102 LYS A N 1
ATOM 841 C CA . LYS A 1 102 ? -13.185 -8.936 -8.329 1.00 86.44 102 LYS A CA 1
ATOM 842 C C . LYS A 1 102 ? -11.664 -9.024 -8.224 1.00 86.44 102 LYS A C 1
ATOM 844 O O . LYS A 1 102 ? -11.005 -7.992 -8.244 1.00 86.44 102 LYS A O 1
ATOM 849 N N . ASN A 1 103 ? -11.115 -10.229 -8.050 1.00 88.00 103 ASN A N 1
ATOM 850 C CA . ASN A 1 103 ? -9.696 -10.475 -7.782 1.00 88.00 103 ASN A CA 1
ATOM 851 C C . ASN A 1 103 ? -9.111 -9.541 -6.692 1.00 88.00 103 ASN A C 1
ATOM 853 O O . ASN A 1 103 ? -8.000 -9.020 -6.811 1.00 88.00 103 ASN A O 1
ATOM 857 N N . ALA A 1 104 ? -9.881 -9.310 -5.626 1.00 90.00 104 ALA A N 1
ATOM 858 C CA . ALA A 1 104 ? -9.573 -8.321 -4.596 1.00 90.00 104 ALA A CA 1
ATOM 859 C C . ALA A 1 104 ? -9.983 -8.805 -3.203 1.00 90.00 104 ALA A C 1
ATOM 861 O O . ALA A 1 104 ? -10.948 -9.554 -3.030 1.00 90.00 104 ALA A O 1
ATOM 862 N N . TYR A 1 105 ? -9.270 -8.337 -2.186 1.00 90.94 105 TYR A N 1
ATOM 863 C CA . TYR A 1 105 ? -9.637 -8.517 -0.794 1.00 90.94 105 TYR A CA 1
ATOM 864 C C . TYR A 1 105 ? -10.650 -7.454 -0.379 1.00 90.94 105 TYR A C 1
ATOM 866 O O . TYR A 1 105 ? -10.403 -6.254 -0.464 1.00 90.94 105 TYR A O 1
ATOM 874 N N . ILE A 1 106 ? -11.795 -7.909 0.111 1.00 92.94 106 ILE A N 1
ATOM 875 C CA . ILE A 1 106 ? -12.796 -7.076 0.758 1.00 92.94 106 ILE A CA 1
ATOM 876 C C . ILE A 1 106 ? -12.355 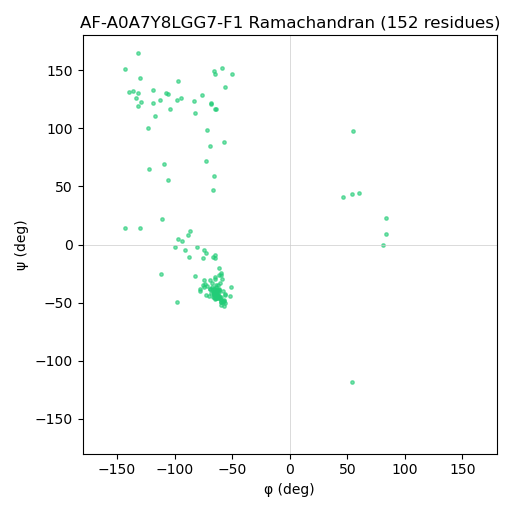-6.886 2.204 1.00 92.94 106 ILE A C 1
ATOM 878 O O . ILE A 1 106 ? -12.334 -7.841 2.988 1.00 92.94 106 ILE A O 1
ATOM 882 N N . VAL A 1 107 ? -12.009 -5.650 2.542 1.00 93.06 107 VAL A N 1
ATOM 883 C CA . VAL A 1 107 ? -11.668 -5.221 3.892 1.00 93.06 107 VAL A CA 1
ATOM 884 C C . VAL A 1 107 ? -12.900 -4.576 4.506 1.00 93.06 107 VAL A C 1
ATOM 886 O O . VAL A 1 107 ? -13.450 -3.624 3.954 1.00 93.06 107 VAL A O 1
ATOM 889 N N . ARG A 1 108 ? -13.336 -5.075 5.661 1.00 94.56 108 ARG A N 1
ATOM 890 C CA . ARG A 1 108 ? -14.494 -4.533 6.367 1.00 94.56 108 ARG A CA 1
ATOM 891 C C . ARG A 1 108 ? -14.155 -4.247 7.821 1.00 94.56 108 ARG A C 1
ATOM 893 O O . ARG A 1 108 ? -13.780 -5.157 8.561 1.00 94.56 108 ARG A O 1
ATOM 900 N N . LEU A 1 109 ? -14.343 -2.988 8.197 1.00 93.44 109 LEU A N 1
ATOM 901 C CA . LEU A 1 109 ? -14.216 -2.459 9.551 1.00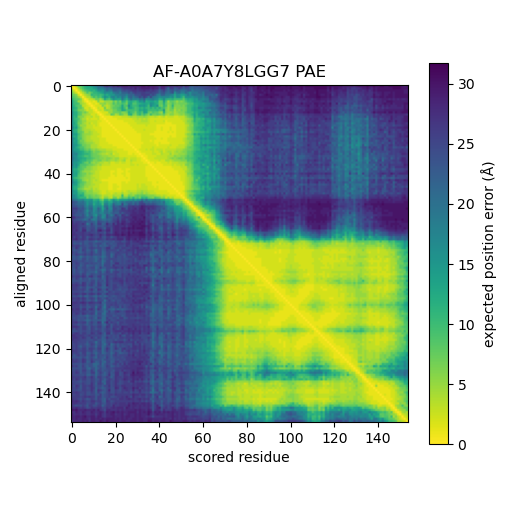 93.44 109 LEU A CA 1
ATOM 902 C C . LEU A 1 109 ? -15.619 -2.153 10.066 1.00 93.44 109 LEU A C 1
ATOM 904 O O . LEU A 1 109 ? -16.404 -1.503 9.370 1.00 93.44 109 LEU A O 1
ATOM 908 N N . LYS A 1 110 ? -15.955 -2.618 11.264 1.00 92.38 110 LYS A N 1
ATOM 909 C CA . LYS A 1 110 ? -17.248 -2.347 11.891 1.00 92.38 110 LYS A CA 1
ATOM 910 C C . LYS A 1 110 ? -17.042 -1.892 13.330 1.00 92.38 110 LYS A C 1
ATOM 912 O O . LYS A 1 110 ? -16.353 -2.546 14.100 1.00 92.38 110 LYS A O 1
ATOM 917 N N . LYS A 1 111 ? -17.688 -0.787 13.692 1.00 88.50 111 LYS A N 1
ATOM 918 C CA . LYS A 1 111 ? -17.819 -0.331 15.077 1.00 88.50 111 LYS A CA 1
ATOM 919 C C . LYS A 1 111 ? -19.281 0.019 15.306 1.00 88.50 111 LYS A C 1
ATOM 921 O O . LYS A 1 111 ? -19.839 0.867 14.608 1.00 88.50 111 LYS A O 1
ATOM 926 N N . ASN A 1 112 ? -19.928 -0.671 16.241 1.00 85.75 112 ASN A N 1
ATOM 927 C CA . ASN A 1 112 ? -21.356 -0.514 16.521 1.00 85.75 112 ASN A CA 1
ATOM 928 C C . ASN A 1 112 ? -22.216 -0.684 15.245 1.00 85.75 112 ASN A C 1
ATOM 930 O O . ASN A 1 112 ? -22.211 -1.745 14.613 1.00 85.75 112 ASN A O 1
ATOM 934 N N . ARG A 1 113 ? -22.957 0.362 14.853 1.00 84.81 113 ARG A N 1
ATOM 935 C CA . ARG A 1 113 ? -23.821 0.385 13.657 1.00 84.81 113 ARG A CA 1
ATOM 936 C C . ARG A 1 113 ? -23.099 0.801 12.379 1.00 84.81 113 ARG A C 1
ATOM 938 O O . ARG A 1 113 ? -23.654 0.655 11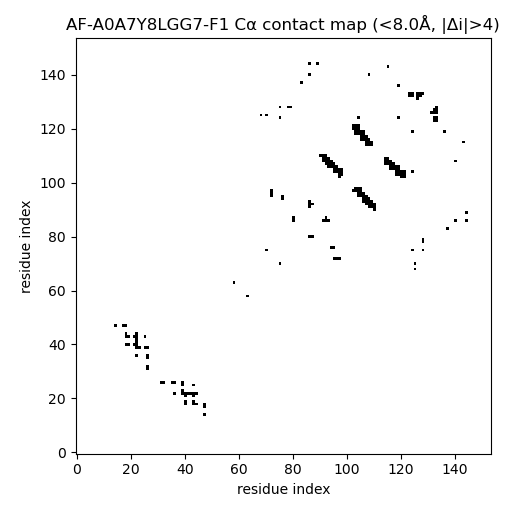.294 1.00 84.81 113 ARG A O 1
ATOM 945 N N . HIS A 1 114 ? -21.877 1.301 12.483 1.00 86.25 114 HIS A N 1
ATOM 946 C CA . HIS A 1 114 ? -21.168 1.854 11.345 1.00 86.25 114 HIS A CA 1
ATOM 947 C C . HIS A 1 114 ? -20.219 0.825 10.752 1.00 86.25 114 HIS A C 1
ATOM 949 O O . HIS A 1 114 ? -19.582 0.038 11.453 1.00 86.25 114 HIS A O 1
ATOM 955 N N . THR A 1 115 ? -20.152 0.814 9.428 1.00 90.56 115 THR A N 1
ATOM 956 C CA . THR A 1 115 ? -19.326 -0.115 8.669 1.00 90.56 115 THR A CA 1
ATOM 957 C C . THR A 1 115 ? -18.623 0.650 7.564 1.00 90.56 115 THR A C 1
ATOM 959 O O . THR A 1 115 ? -19.275 1.356 6.801 1.00 90.56 115 THR A O 1
ATOM 962 N N . LEU A 1 116 ? -17.318 0.444 7.434 1.00 91.12 116 LEU A N 1
ATOM 963 C CA . LEU A 1 116 ? -16.567 0.773 6.232 1.00 91.12 116 LEU A CA 1
ATOM 964 C C . LEU A 1 116 ? -16.243 -0.524 5.503 1.00 91.12 116 LEU A C 1
ATOM 966 O O . LEU A 1 116 ? -15.743 -1.474 6.104 1.00 91.12 116 LEU A O 1
ATOM 970 N N . THR A 1 117 ? -16.553 -0.564 4.211 1.00 92.19 117 THR A N 1
ATOM 971 C CA . THR A 1 117 ? -16.134 -1.638 3.309 1.00 92.19 117 THR A CA 1
ATOM 972 C C . THR A 1 117 ? -15.281 -1.018 2.220 1.00 92.19 117 THR A C 1
ATOM 974 O O . THR A 1 117 ? -15.742 -0.127 1.513 1.00 92.19 117 THR A O 1
ATOM 977 N N . THR A 1 118 ? -14.047 -1.485 2.100 1.00 90.31 118 THR A N 1
ATOM 978 C CA . THR A 1 118 ? -13.094 -1.037 1.088 1.00 90.31 118 THR A CA 1
ATOM 979 C C . THR A 1 118 ? -12.450 -2.242 0.412 1.00 90.31 118 THR A C 1
ATOM 981 O O . THR A 1 118 ? -12.578 -3.378 0.884 1.00 90.31 118 THR A O 1
ATOM 984 N N . TYR A 1 119 ? -11.807 -2.011 -0.724 1.00 89.94 119 TYR A N 1
ATOM 985 C CA . TYR A 1 119 ? -11.246 -3.062 -1.562 1.00 89.94 119 TYR A CA 1
ATOM 986 C C . TYR A 1 119 ? -9.739 -2.874 -1.668 1.00 89.94 119 TYR A C 1
ATOM 988 O O . TYR A 1 119 ? -9.258 -1.774 -1.920 1.00 89.94 119 TYR A O 1
ATOM 996 N N . LEU A 1 120 ? -9.007 -3.964 -1.472 1.00 88.75 120 LEU A N 1
ATOM 997 C CA . LEU A 1 120 ? -7.567 -4.033 -1.652 1.00 88.75 120 LEU A CA 1
ATOM 998 C C . LEU A 1 120 ? -7.291 -5.031 -2.771 1.00 88.75 120 LEU A C 1
ATOM 1000 O O . LEU A 1 120 ? -7.536 -6.229 -2.609 1.00 88.75 120 LEU A O 1
ATOM 1004 N N . GLU A 1 121 ? -6.826 -4.551 -3.918 1.00 88.44 121 GLU A N 1
ATOM 1005 C CA . GLU A 1 121 ? -6.490 -5.425 -5.039 1.00 88.44 121 GLU A CA 1
ATOM 1006 C C . GLU A 1 121 ? -5.413 -6.436 -4.645 1.00 88.44 121 GLU A C 1
ATOM 1008 O O . GLU A 1 121 ? -4.581 -6.186 -3.770 1.00 88.44 121 GLU A O 1
ATOM 1013 N N . LYS A 1 122 ? -5.410 -7.603 -5.295 1.00 85.75 122 LYS A N 1
ATOM 1014 C CA . LYS A 1 122 ? -4.462 -8.670 -4.964 1.00 85.75 122 LYS A CA 1
ATOM 1015 C C . LYS A 1 122 ? -2.999 -8.214 -5.052 1.00 85.75 122 LYS A C 1
ATOM 1017 O O . LYS A 1 122 ? -2.224 -8.514 -4.149 1.00 85.75 122 LYS A O 1
ATOM 1022 N N . ASN A 1 123 ? -2.646 -7.468 -6.099 1.00 82.50 123 ASN A N 1
ATOM 1023 C CA . ASN A 1 123 ? -1.282 -6.970 -6.292 1.00 82.50 123 ASN A CA 1
ATOM 1024 C C . ASN A 1 123 ? -0.900 -5.953 -5.203 1.00 82.50 123 ASN A C 1
ATOM 1026 O O . ASN A 1 123 ? 0.189 -6.019 -4.637 1.00 82.50 123 ASN A O 1
ATOM 1030 N N . ASP A 1 124 ? -1.828 -5.068 -4.842 1.00 82.62 124 ASP A N 1
ATOM 1031 C CA . ASP A 1 124 ? -1.609 -4.087 -3.780 1.00 82.62 124 ASP A CA 1
ATOM 1032 C C . ASP A 1 124 ? -1.522 -4.738 -2.397 1.00 82.62 124 ASP A C 1
ATOM 1034 O O . ASP A 1 124 ? -0.790 -4.254 -1.539 1.00 82.62 124 ASP A O 1
ATOM 1038 N N . ALA A 1 125 ? -2.208 -5.861 -2.171 1.00 80.94 125 ALA A N 1
ATOM 1039 C CA . ALA A 1 125 ? -2.077 -6.641 -0.945 1.00 80.94 125 ALA A CA 1
ATOM 1040 C C . ALA A 1 125 ? -0.676 -7.255 -0.788 1.00 80.94 125 ALA A C 1
ATOM 1042 O O . ALA A 1 125 ? -0.107 -7.232 0.307 1.00 80.94 125 ALA A O 1
ATOM 1043 N N . GLU A 1 126 ? -0.100 -7.758 -1.882 1.00 77.12 126 GLU A N 1
ATOM 1044 C CA . GLU A 1 126 ? 1.270 -8.282 -1.913 1.00 77.12 126 GLU A CA 1
ATOM 1045 C C . GLU A 1 126 ? 2.302 -7.172 -1.635 1.00 77.12 126 GLU A C 1
ATOM 1047 O O . GLU A 1 126 ? 3.263 -7.379 -0.890 1.00 77.12 126 GLU A O 1
ATOM 1052 N N . GLU A 1 127 ? 2.089 -5.969 -2.173 1.00 76.62 127 GLU A N 1
ATOM 1053 C CA . GLU A 1 127 ? 2.926 -4.793 -1.899 1.00 76.62 127 GLU A CA 1
ATOM 1054 C C . GLU A 1 127 ? 2.690 -4.187 -0.504 1.00 76.62 127 GLU A C 1
ATOM 1056 O O . GLU A 1 127 ? 3.612 -3.638 0.108 1.00 76.62 127 GLU A O 1
ATOM 1061 N N . CYS A 1 128 ? 1.475 -4.304 0.031 1.00 74.19 128 CYS A N 1
ATOM 1062 C CA . CYS A 1 128 ? 1.123 -3.860 1.376 1.00 74.19 128 CYS A CA 1
ATOM 1063 C C . CYS A 1 128 ? 1.911 -4.661 2.423 1.00 74.19 128 CYS A C 1
ATOM 1065 O O . CYS A 1 128 ? 2.548 -4.075 3.295 1.00 74.19 128 CYS A O 1
ATOM 1067 N N . ILE A 1 129 ? 2.022 -5.984 2.283 1.00 71.62 129 ILE A N 1
ATOM 1068 C CA . ILE A 1 129 ? 2.832 -6.802 3.206 1.00 71.62 129 ILE A CA 1
ATOM 1069 C C . ILE A 1 129 ? 4.321 -6.420 3.189 1.00 71.62 129 ILE A C 1
ATOM 1071 O O . ILE A 1 129 ? 5.007 -6.560 4.203 1.00 71.62 129 ILE A O 1
ATOM 1075 N N . LYS A 1 130 ? 4.813 -5.866 2.077 1.00 68.00 130 LYS A N 1
ATOM 1076 C CA . LYS A 1 130 ? 6.181 -5.338 1.953 1.00 68.00 130 LYS A CA 1
ATOM 1077 C C . LYS A 1 130 ? 6.350 -3.931 2.554 1.00 68.00 130 LYS A C 1
ATOM 1079 O O . LYS A 1 130 ? 7.461 -3.410 2.551 1.00 68.00 130 LYS A O 1
ATOM 1084 N N . GLY A 1 131 ? 5.279 -3.326 3.078 1.00 62.03 131 GLY A N 1
ATOM 1085 C CA . GLY A 1 131 ? 5.282 -2.025 3.755 1.00 62.03 131 GLY A CA 1
ATOM 1086 C C . GLY A 1 131 ? 5.211 -0.807 2.830 1.00 62.03 131 GLY A C 1
ATOM 1087 O O . GLY A 1 131 ? 5.388 0.308 3.306 1.00 62.03 131 GLY A O 1
ATOM 1088 N N . ILE A 1 132 ? 4.966 -0.992 1.526 1.00 64.19 132 ILE A N 1
ATOM 1089 C CA . ILE A 1 132 ? 5.052 0.092 0.529 1.00 64.19 132 ILE A CA 1
ATOM 1090 C C . ILE A 1 132 ? 3.668 0.680 0.219 1.00 64.19 132 ILE A C 1
ATOM 1092 O O . ILE A 1 132 ? 3.486 1.893 0.281 1.00 64.19 132 ILE A O 1
ATOM 1096 N N . LYS A 1 133 ? 2.668 -0.165 -0.067 1.00 63.84 133 LYS A N 1
ATOM 1097 C CA . LYS A 1 133 ? 1.338 0.290 -0.519 1.00 63.84 133 LYS A CA 1
ATOM 1098 C C . LYS A 1 133 ? 0.240 0.344 0.539 1.00 63.84 133 LYS A C 1
ATOM 1100 O O . LYS A 1 133 ? -0.850 0.829 0.243 1.00 63.84 133 LYS A O 1
ATOM 1105 N N . CYS A 1 134 ? 0.496 -0.058 1.789 1.00 68.56 134 CYS A N 1
ATOM 1106 C CA . CYS A 1 134 ? -0.553 0.030 2.814 1.00 68.56 134 CYS A CA 1
ATOM 1107 C C . CYS A 1 134 ? -0.977 1.476 3.135 1.00 68.56 134 CYS A C 1
ATOM 1109 O O . CYS A 1 134 ? -1.994 1.662 3.791 1.00 68.56 134 CYS A O 1
ATOM 1111 N N . VAL A 1 135 ? -0.252 2.505 2.674 1.00 68.38 135 VAL A N 1
ATOM 1112 C CA . VAL A 1 135 ? -0.559 3.920 2.949 1.00 68.38 135 VAL A CA 1
ATOM 1113 C C . VAL A 1 135 ? -2.016 4.270 2.620 1.00 68.38 135 VAL A C 1
ATOM 1115 O O . VAL A 1 135 ? -2.685 4.888 3.445 1.00 68.38 135 VAL A O 1
ATOM 1118 N N . TYR A 1 136 ? -2.546 3.820 1.477 1.00 78.38 136 TYR A N 1
ATOM 1119 C CA . TYR A 1 136 ? -3.935 4.104 1.094 1.00 78.38 136 TYR A CA 1
ATOM 1120 C C . TYR A 1 136 ? -4.951 3.461 2.051 1.00 78.38 136 TYR A C 1
ATOM 1122 O O . TYR A 1 136 ? -5.877 4.122 2.526 1.00 78.38 136 TYR A O 1
ATOM 1130 N N . LEU A 1 137 ? -4.742 2.186 2.394 1.00 83.69 137 LEU A N 1
ATOM 1131 C CA . LEU A 1 137 ? -5.585 1.479 3.357 1.00 83.69 137 LEU A CA 1
ATOM 1132 C C . LEU A 1 137 ? -5.493 2.116 4.754 1.00 83.69 137 LEU A C 1
ATOM 1134 O O . LEU A 1 137 ? -6.512 2.283 5.422 1.00 83.69 137 LEU A O 1
ATOM 1138 N N . GLY A 1 138 ? -4.294 2.530 5.165 1.00 84.00 138 GLY A N 1
ATOM 1139 C CA . GLY A 1 138 ? -4.047 3.224 6.426 1.00 84.00 138 GLY A CA 1
ATOM 1140 C C . GLY A 1 138 ? -4.782 4.559 6.529 1.00 84.00 138 GLY A C 1
ATOM 1141 O O . GLY A 1 138 ? -5.341 4.860 7.579 1.00 84.00 138 GLY A O 1
ATOM 1142 N N . ILE A 1 1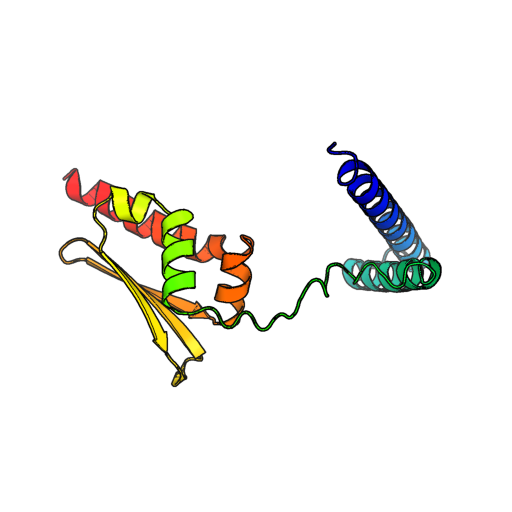39 ? -4.864 5.331 5.439 1.00 85.81 139 ILE A N 1
ATOM 1143 C CA . ILE A 1 139 ? -5.667 6.564 5.400 1.00 85.81 139 ILE A CA 1
ATOM 1144 C C . ILE A 1 139 ? -7.144 6.243 5.657 1.00 85.81 139 ILE A C 1
ATOM 1146 O O . ILE A 1 139 ? -7.769 6.907 6.482 1.00 85.81 139 ILE A O 1
ATOM 1150 N N . GLN A 1 140 ? -7.693 5.209 5.011 1.00 86.38 140 GLN A N 1
ATOM 1151 C CA . GLN A 1 140 ? -9.095 4.821 5.201 1.00 86.38 140 GLN A CA 1
ATOM 1152 C C . GLN A 1 140 ? -9.379 4.305 6.617 1.00 86.38 140 GLN A C 1
ATOM 1154 O O . GLN A 1 140 ? -10.383 4.691 7.217 1.00 86.38 140 GLN A O 1
ATOM 1159 N N . ILE A 1 141 ? -8.483 3.487 7.180 1.00 87.25 141 ILE A N 1
ATOM 1160 C CA . ILE A 1 141 ? -8.556 3.030 8.577 1.00 87.25 141 ILE A CA 1
ATOM 1161 C C . ILE A 1 141 ? -8.513 4.232 9.529 1.00 87.25 141 ILE A C 1
ATOM 1163 O O . ILE A 1 141 ? -9.375 4.365 10.397 1.00 87.25 141 ILE A O 1
ATOM 1167 N N . GLY A 1 142 ? -7.551 5.137 9.342 1.00 86.38 142 GLY A N 1
ATOM 1168 C CA . GLY A 1 142 ? -7.375 6.310 10.193 1.00 86.38 142 GLY A CA 1
ATOM 1169 C C . GLY A 1 142 ? -8.563 7.270 10.129 1.00 86.38 142 GLY A C 1
ATOM 1170 O O . GLY A 1 142 ? -9.010 7.760 11.163 1.00 86.38 142 GLY A O 1
ATOM 1171 N N . GLN A 1 143 ? -9.115 7.512 8.938 1.00 86.31 143 GLN A N 1
ATOM 1172 C CA . GLN A 1 143 ? -10.332 8.310 8.764 1.00 86.31 143 GLN A CA 1
ATOM 1173 C C . GLN A 1 143 ? -11.534 7.652 9.439 1.00 86.31 143 GLN A C 1
ATOM 1175 O O . GLN A 1 143 ? -12.287 8.333 10.131 1.00 86.31 143 GLN A O 1
ATOM 1180 N N . PHE A 1 144 ? -11.694 6.336 9.284 1.00 87.56 144 PHE A N 1
ATOM 1181 C CA . PHE A 1 144 ? -12.752 5.586 9.949 1.00 87.56 144 PHE A CA 1
ATOM 1182 C C . PHE A 1 144 ? -12.666 5.774 11.467 1.00 87.56 144 PHE A C 1
ATOM 1184 O O . PHE A 1 144 ? -13.633 6.226 12.069 1.00 87.56 144 PHE A O 1
ATOM 1191 N N . ILE A 1 145 ? -11.497 5.533 12.068 1.00 85.50 145 ILE A N 1
ATOM 1192 C CA . ILE A 1 145 ? -11.272 5.663 13.518 1.00 85.50 145 ILE A CA 1
ATOM 1193 C C . ILE A 1 145 ? -11.544 7.085 14.011 1.00 85.50 145 ILE A C 1
ATOM 1195 O O . ILE A 1 145 ? -12.346 7.264 14.927 1.00 85.50 145 ILE A O 1
ATOM 1199 N N . LYS A 1 146 ? -10.942 8.098 13.374 1.00 83.62 146 LYS A N 1
ATOM 1200 C CA . LYS A 1 146 ? -11.128 9.508 13.752 1.00 83.62 146 LYS A CA 1
ATOM 1201 C C . LYS A 1 146 ? -12.593 9.928 13.694 1.00 83.62 146 LYS A C 1
ATOM 1203 O O . LYS A 1 146 ? -13.065 10.630 14.585 1.00 83.62 146 LYS A O 1
ATOM 1208 N N . ASN A 1 147 ? -13.330 9.465 12.686 1.00 79.56 147 ASN A N 1
ATOM 1209 C CA . ASN A 1 147 ? -14.751 9.769 12.566 1.00 79.56 147 ASN A CA 1
ATOM 1210 C C . ASN A 1 147 ? -15.575 9.171 13.724 1.00 79.56 147 ASN A C 1
ATOM 1212 O O . ASN A 1 147 ? -16.575 9.774 14.102 1.00 79.56 147 ASN A O 1
ATOM 1216 N N . PHE A 1 148 ? -15.158 8.057 14.344 1.00 71.75 148 PHE A N 1
ATOM 1217 C CA . PHE A 1 148 ? -15.816 7.535 15.556 1.00 71.75 148 PHE A CA 1
ATOM 1218 C C . PHE A 1 148 ? -15.444 8.274 16.827 1.00 71.75 148 PHE A C 1
ATOM 1220 O O . PHE A 1 148 ? -16.325 8.512 17.648 1.00 71.75 148 PHE A O 1
ATOM 1227 N N . GLU A 1 149 ? -14.178 8.651 16.997 1.00 66.19 149 GLU A N 1
ATOM 1228 C CA . GLU A 1 149 ? -13.742 9.411 18.177 1.00 66.19 149 GLU A CA 1
ATOM 1229 C C . GLU A 1 149 ? -14.496 10.744 18.311 1.00 66.19 149 GLU A C 1
ATOM 1231 O O . GLU A 1 149 ? -14.715 11.227 19.420 1.00 66.19 149 GLU A O 1
ATOM 1236 N N . ILE A 1 150 ? -14.925 11.324 17.186 1.00 60.41 150 ILE A N 1
ATOM 1237 C CA . ILE A 1 150 ? -15.741 12.544 17.139 1.00 60.41 150 ILE A CA 1
ATOM 1238 C C . ILE A 1 150 ? -17.205 12.269 17.527 1.00 60.41 150 ILE A C 1
ATOM 1240 O O . ILE A 1 150 ? -17.834 13.121 18.149 1.00 60.41 150 ILE A O 1
ATOM 1244 N N . ILE A 1 151 ? -17.754 11.101 17.173 1.00 57.88 151 ILE A N 1
ATOM 1245 C CA . ILE A 1 151 ? -19.153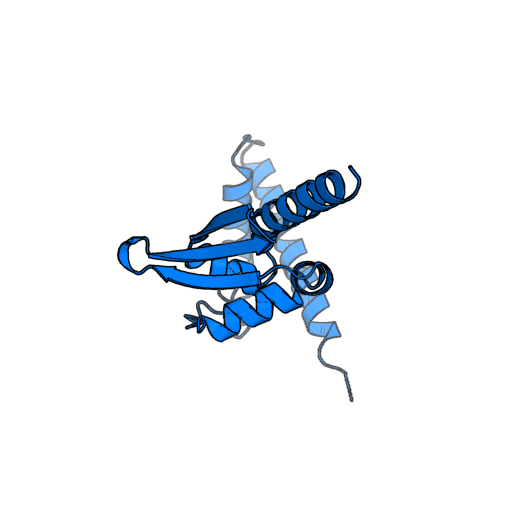 10.731 17.451 1.00 57.88 151 ILE A CA 1
ATOM 1246 C C . ILE A 1 151 ? -19.341 10.295 18.911 1.00 57.88 151 ILE A C 1
ATOM 1248 O O . ILE A 1 151 ? -20.343 10.659 19.507 1.00 57.88 151 ILE A O 1
ATOM 1252 N N . GLU A 1 152 ? -18.392 9.564 19.508 1.00 57.41 152 GLU A N 1
ATOM 1253 C CA . GLU A 1 152 ? -18.480 9.111 20.914 1.00 57.41 152 GLU A CA 1
ATOM 1254 C C . GLU A 1 152 ? -18.209 10.228 21.942 1.00 57.41 152 GLU A C 1
ATOM 1256 O O . GLU A 1 152 ? -18.457 10.043 23.129 1.00 57.41 152 GLU A O 1
ATOM 1261 N N . LYS A 1 153 ? -17.701 11.387 21.501 1.00 55.88 153 LYS A N 1
ATOM 1262 C CA . LYS A 1 153 ? -17.509 12.589 22.334 1.00 55.88 153 LYS A CA 1
ATOM 1263 C C . LYS A 1 153 ? -18.689 13.573 22.289 1.00 55.88 153 LYS A C 1
ATOM 1265 O O . LYS A 1 153 ? -18.582 14.651 22.873 1.00 55.88 153 LYS A O 1
ATOM 1270 N N . ARG A 1 154 ? -19.768 13.239 21.578 1.00 50.16 154 ARG A N 1
ATOM 1271 C CA . ARG A 1 154 ? -21.040 13.976 21.581 1.00 50.16 154 ARG A CA 1
ATOM 1272 C C . ARG A 1 154 ? -22.074 13.218 22.393 1.00 50.16 154 ARG A C 1
ATOM 1274 O O . ARG A 1 154 ? -22.881 13.911 23.043 1.00 50.16 154 ARG A O 1
#

Foldseek 3Di:
DPDPPPVVVVVVVVLVVQLVVQLVVQCVVVVNDPPCSVVSSVVSNVVSCVVVVVCPPDDPPVPPDPPVPVQDQVNLQVLVCVVCVVLVVLVWDWDWDQDPVQQWIWIWTDDDPDIDTDTGHPVLSVVVSVVHRCVVVVVVVVVVSVVVVVVVVD

Mean predicted aligned error: 15.71 Å

Sequence (154 aa):
MKKGKSSIVRRRMDINNEITKMAYELYEKSGRIEGRDL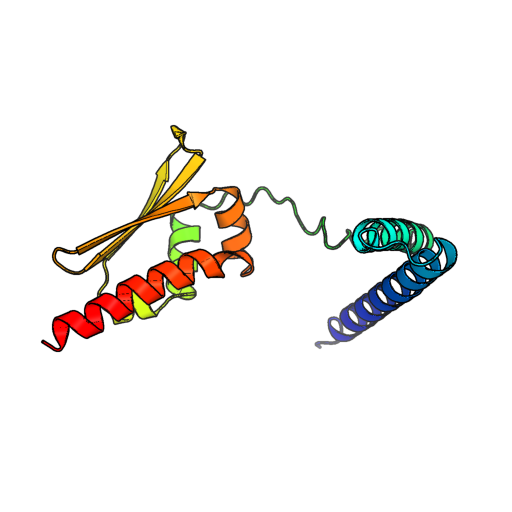DNWLEAEKKVLERHSSMKRIKPLSSVTKEKVNISNSELRNKILELYPEIQKSNIDFSLRFNKDKNAYIVRLKKNRHTLTTYLEKNDAEECIKGIKCVYLGIQIGQFIKNFEIIEKR

Nearest PDB structures (foldseek):
  5ezu-assembly1_B-2  TM=8.314E-01  e=5.333E-01  Vaccinia virus WR
  1e8s-assembly1_A  TM=4.644E-01  e=4.207E-01  Homo sapiens
  5om5-assembly1_A  TM=5.240E-01  e=8.076E-01  Homo sapiens
  2nvm-assembly1_A  TM=3.620E-01  e=3.319E-01  Trichormus variabilis ATCC 29413
  6bwo-assembly1_A  TM=5.346E-01  e=8.649E+00  Lactiplantibacillus plantarum